Protein AF-S8DYF4-F1 (afdb_monomer_lite)

Structure (mmCIF, N/CA/C/O backbone):
data_AF-S8DYF4-F1
#
_entry.id   AF-S8DYF4-F1
#
loop_
_atom_site.group_PDB
_atom_site.id
_atom_site.type_symbol
_atom_site.label_atom_id
_atom_site.label_alt_id
_atom_site.label_comp_id
_atom_site.label_asym_id
_atom_site.label_entity_id
_atom_site.label_seq_id
_atom_site.pdbx_PDB_ins_code
_atom_site.Cartn_x
_atom_site.Cartn_y
_atom_site.Cartn_z
_atom_site.occupancy
_atom_site.B_iso_or_equiv
_atom_site.auth_seq_id
_atom_site.auth_comp_id
_atom_site.auth_asym_id
_atom_site.auth_atom_id
_atom_site.pdbx_PDB_model_num
ATOM 1 N N . ILE A 1 1 ? -5.864 -0.358 12.643 1.00 73.94 1 ILE A N 1
ATOM 2 C CA . ILE A 1 1 ? -6.881 -0.286 11.560 1.00 73.94 1 ILE A CA 1
ATOM 3 C C . ILE A 1 1 ? -6.273 0.111 10.218 1.00 73.94 1 ILE A C 1
ATOM 5 O O . ILE A 1 1 ? -6.330 -0.706 9.314 1.00 73.94 1 ILE A O 1
ATOM 9 N N . LYS A 1 2 ? -5.661 1.302 10.075 1.00 83.06 2 LYS A N 1
ATOM 10 C CA . LYS A 1 2 ? -5.191 1.834 8.773 1.00 83.06 2 LYS A CA 1
ATOM 11 C C . LYS A 1 2 ? -4.346 0.847 7.953 1.00 83.06 2 LYS A C 1
ATOM 13 O O . LYS A 1 2 ? -4.624 0.625 6.784 1.00 83.06 2 LYS A O 1
ATOM 18 N N . ASN A 1 3 ? -3.395 0.178 8.604 1.00 85.75 3 ASN A N 1
ATOM 19 C CA . ASN A 1 3 ? -2.535 -0.847 7.999 1.00 85.75 3 ASN A CA 1
ATOM 20 C C . ASN A 1 3 ? -3.300 -2.027 7.381 1.00 85.75 3 ASN A C 1
ATOM 22 O O . ASN A 1 3 ? -2.840 -2.600 6.401 1.00 85.75 3 ASN A O 1
ATOM 26 N N . SER A 1 4 ? -4.447 -2.387 7.953 1.00 85.75 4 SER A N 1
ATOM 27 C CA . SER A 1 4 ? -5.255 -3.546 7.563 1.00 85.75 4 SER A CA 1
ATOM 28 C C . SER A 1 4 ? -6.349 -3.198 6.553 1.00 85.75 4 SER A C 1
ATOM 30 O O . SER A 1 4 ? -7.109 -4.079 6.162 1.00 85.75 4 SER A O 1
ATOM 32 N N . LEU A 1 5 ? -6.473 -1.925 6.158 1.00 86.50 5 LEU A N 1
ATOM 33 C CA . LEU A 1 5 ? -7.482 -1.517 5.188 1.00 86.50 5 LEU A CA 1
ATOM 34 C C . LEU A 1 5 ? -7.111 -2.023 3.787 1.00 86.50 5 LEU A C 1
ATOM 36 O O . LEU A 1 5 ? -5.937 -1.932 3.402 1.00 86.50 5 LEU A O 1
ATOM 40 N N . PRO A 1 6 ? -8.093 -2.532 3.020 1.00 90.50 6 PRO A N 1
ATOM 41 C CA . PRO A 1 6 ? -7.870 -2.974 1.652 1.00 90.50 6 PRO A CA 1
ATOM 42 C C . PRO A 1 6 ? -7.515 -1.775 0.778 1.00 90.50 6 PRO A C 1
ATOM 44 O O . PRO A 1 6 ? -8.208 -0.759 0.802 1.00 90.50 6 PRO A O 1
ATOM 47 N N . ILE A 1 7 ? -6.436 -1.883 0.007 1.00 91.00 7 ILE A N 1
ATOM 48 C CA . ILE A 1 7 ? -5.927 -0.742 -0.763 1.00 91.00 7 ILE A CA 1
ATOM 49 C C . ILE A 1 7 ? -6.614 -0.569 -2.120 1.00 91.00 7 ILE A C 1
ATOM 51 O O . ILE A 1 7 ? -6.735 0.546 -2.626 1.00 91.00 7 ILE A O 1
ATOM 55 N N . TRP A 1 8 ? -7.089 -1.665 -2.704 1.00 90.94 8 TRP A N 1
ATOM 56 C CA . TRP A 1 8 ? -7.778 -1.651 -3.990 1.00 90.94 8 TRP A CA 1
ATOM 57 C C . TRP A 1 8 ? -9.232 -1.264 -3.800 1.00 90.94 8 TRP A C 1
ATOM 59 O O . TRP A 1 8 ? -9.889 -1.776 -2.894 1.00 90.94 8 TRP A O 1
ATOM 69 N N . TYR A 1 9 ? -9.735 -0.371 -4.657 1.00 83.69 9 TYR A N 1
ATOM 70 C CA . TYR A 1 9 ? -11.090 0.170 -4.525 1.00 83.69 9 TYR A CA 1
ATOM 71 C C . TYR A 1 9 ? -11.348 0.758 -3.125 1.00 83.69 9 TYR A C 1
ATOM 73 O O . TYR A 1 9 ? -12.445 0.646 -2.580 1.00 83.69 9 TYR A O 1
ATOM 81 N N . HIS A 1 10 ? -10.313 1.377 -2.541 1.00 81.88 10 HIS A N 1
ATOM 82 C CA . HIS A 1 10 ? -10.331 1.919 -1.184 1.00 81.88 10 HIS A CA 1
ATOM 83 C C . HIS A 1 10 ? -11.532 2.860 -0.960 1.00 81.88 10 HIS A C 1
ATOM 85 O O . HIS A 1 10 ? -11.946 3.590 -1.861 1.00 81.88 10 HIS A O 1
ATOM 91 N N . LEU A 1 11 ? -12.063 2.903 0.267 1.00 76.56 11 LEU A N 1
ATOM 92 C CA . LEU A 1 11 ? -13.256 3.686 0.649 1.00 76.56 11 LEU A CA 1
ATOM 93 C C . LEU A 1 11 ? -13.173 5.170 0.246 1.00 76.56 11 LEU A C 1
ATOM 95 O O . LEU A 1 11 ? -14.171 5.787 -0.116 1.00 76.56 11 LEU A O 1
ATOM 99 N N . CYS A 1 12 ? -11.963 5.727 0.260 1.00 71.19 12 CYS A N 1
ATOM 100 C CA . CYS A 1 12 ? -11.673 7.099 -0.166 1.00 71.19 12 CYS A CA 1
ATOM 101 C C . CYS A 1 12 ? -11.018 7.185 -1.546 1.00 71.19 12 CYS A C 1
ATOM 103 O O . CYS A 1 12 ? -10.219 8.081 -1.792 1.00 71.19 12 CYS A O 1
ATOM 105 N N . SER A 1 13 ? -11.327 6.247 -2.444 1.00 70.25 13 SER A N 1
ATOM 106 C CA . SER A 1 13 ? -10.796 6.239 -3.804 1.00 70.25 13 SER A CA 1
ATOM 107 C C . SER A 1 13 ? -11.375 7.403 -4.607 1.00 70.25 13 SER A C 1
ATOM 109 O O . SER A 1 13 ? -12.423 7.300 -5.256 1.00 70.25 13 SER A O 1
ATOM 111 N N . GLU A 1 14 ? -10.683 8.541 -4.529 1.00 74.00 14 GLU A N 1
ATOM 112 C CA . GLU A 1 14 ? -10.856 9.683 -5.415 1.00 74.00 14 GLU A CA 1
ATOM 113 C C . GLU A 1 14 ? -10.534 9.290 -6.864 1.00 74.00 14 GLU A C 1
ATOM 115 O O . GLU A 1 14 ? -9.933 8.248 -7.141 1.00 74.00 14 GLU A O 1
ATOM 120 N N . LYS A 1 15 ? -10.896 10.146 -7.830 1.00 78.31 15 LYS A N 1
ATOM 121 C CA . LYS A 1 15 ? -10.667 9.877 -9.263 1.00 78.31 15 LYS A CA 1
ATOM 122 C C . LYS A 1 15 ? -9.214 9.486 -9.569 1.00 78.31 15 LYS A C 1
ATOM 124 O O . LYS A 1 15 ? -8.990 8.696 -10.482 1.00 78.31 15 LYS A O 1
ATOM 129 N N . ALA A 1 16 ? -8.244 10.029 -8.832 1.00 77.00 16 ALA A N 1
ATOM 130 C CA . ALA A 1 16 ? -6.830 9.703 -8.986 1.00 77.00 16 ALA A CA 1
ATOM 131 C C . ALA A 1 16 ? -6.512 8.252 -8.588 1.00 77.00 16 ALA A C 1
ATOM 133 O O . ALA A 1 16 ? -5.899 7.535 -9.378 1.00 77.00 16 ALA A O 1
ATOM 134 N N . LEU A 1 17 ? -6.981 7.797 -7.421 1.00 82.12 17 LEU A N 1
ATOM 135 C CA . LEU A 1 17 ? -6.739 6.437 -6.933 1.00 82.12 17 LEU A CA 1
ATOM 136 C C . LEU A 1 17 ? -7.448 5.396 -7.817 1.00 82.12 17 LEU A C 1
ATOM 138 O O . LEU A 1 17 ? -6.814 4.442 -8.262 1.00 82.12 17 LEU A O 1
ATOM 142 N N . ARG A 1 18 ? -8.699 5.660 -8.228 1.00 83.56 18 ARG A N 1
ATOM 143 C CA . ARG A 1 18 ? -9.449 4.780 -9.153 1.00 83.56 18 ARG A CA 1
ATOM 144 C C . ARG A 1 18 ? -8.740 4.558 -10.487 1.00 83.56 18 ARG A C 1
ATOM 146 O O . ARG A 1 18 ? -8.825 3.484 -11.076 1.00 83.56 18 ARG A O 1
ATOM 153 N N . ARG A 1 19 ? -8.056 5.586 -11.002 1.00 85.38 19 ARG A N 1
ATOM 154 C CA . ARG A 1 19 ? -7.271 5.477 -12.244 1.00 85.38 19 ARG A CA 1
ATOM 155 C C . ARG A 1 19 ? -6.044 4.589 -12.064 1.00 85.38 19 ARG A C 1
ATOM 157 O O . ARG A 1 19 ? -5.610 3.967 -13.030 1.00 85.38 19 ARG A O 1
ATOM 164 N N . LEU A 1 20 ? -5.486 4.536 -10.856 1.00 86.44 20 LEU A N 1
ATOM 165 C CA . LEU A 1 20 ? -4.328 3.708 -10.547 1.00 86.44 20 LEU A CA 1
ATOM 166 C C . LEU A 1 20 ? -4.712 2.234 -10.388 1.00 86.44 20 LEU A C 1
ATOM 168 O O . LEU A 1 20 ? -3.929 1.394 -10.822 1.00 86.44 20 LEU A O 1
ATOM 172 N N . ASP A 1 21 ? -5.903 1.902 -9.880 1.00 87.19 21 ASP A N 1
ATOM 173 C CA . ASP A 1 21 ? -6.346 0.514 -9.633 1.00 87.19 21 ASP A CA 1
ATOM 174 C C . ASP A 1 21 ? -6.226 -0.403 -10.870 1.00 87.19 21 ASP A C 1
ATOM 176 O O . ASP A 1 21 ? -5.822 -1.566 -10.767 1.00 87.19 21 ASP A O 1
ATOM 180 N N . ASN A 1 22 ? -6.491 0.141 -12.063 1.00 87.12 22 ASN A N 1
ATOM 181 C CA . ASN A 1 22 ? -6.583 -0.620 -13.316 1.00 87.12 22 ASN A CA 1
ATOM 182 C C . ASN A 1 22 ? -5.329 -0.546 -14.204 1.00 87.12 22 ASN A C 1
ATOM 184 O O . ASN A 1 22 ? -5.381 -0.870 -15.390 1.00 87.12 22 ASN A O 1
ATOM 188 N N . THR A 1 23 ? -4.186 -0.108 -13.673 1.00 92.81 23 THR A N 1
ATOM 189 C CA . THR A 1 23 ? -2.945 -0.097 -14.460 1.00 92.81 23 THR A CA 1
ATOM 190 C C . THR A 1 23 ? -2.293 -1.480 -14.510 1.00 92.81 23 THR A C 1
ATOM 192 O O . THR A 1 23 ? -2.415 -2.289 -13.587 1.00 92.81 23 THR A O 1
ATOM 195 N N . THR A 1 24 ? -1.486 -1.738 -15.544 1.00 94.50 24 THR A N 1
ATOM 196 C CA . THR A 1 24 ? -0.666 -2.961 -15.625 1.00 94.50 24 THR A CA 1
ATOM 197 C C . THR A 1 24 ? 0.258 -3.117 -14.414 1.00 94.50 24 THR A C 1
ATOM 199 O O . THR A 1 24 ? 0.566 -4.229 -14.001 1.00 94.50 24 THR A O 1
ATOM 202 N N . ARG A 1 25 ? 0.733 -2.005 -13.835 1.00 94.81 25 ARG A N 1
ATOM 203 C CA . ARG A 1 25 ? 1.592 -2.054 -12.644 1.00 94.81 25 ARG A CA 1
ATOM 204 C C . ARG A 1 25 ? 0.798 -2.408 -11.392 1.00 94.81 25 ARG A C 1
ATOM 206 O O . ARG A 1 25 ? 1.289 -3.197 -10.602 1.00 94.81 25 ARG A O 1
ATOM 213 N N . SER A 1 26 ? -0.429 -1.917 -11.255 1.00 94.62 26 SER A N 1
ATOM 214 C CA . SER A 1 26 ? -1.332 -2.315 -10.167 1.00 94.62 26 SER A CA 1
ATOM 215 C C . SER A 1 26 ? -1.781 -3.768 -10.271 1.00 94.62 26 SER A C 1
ATOM 217 O O . SER A 1 26 ? -1.964 -4.428 -9.257 1.00 94.62 26 SER A O 1
ATOM 219 N N . THR A 1 27 ? -1.896 -4.293 -11.491 1.00 95.31 27 THR A N 1
ATOM 220 C CA . THR A 1 27 ? -2.106 -5.732 -11.717 1.00 95.31 27 THR A CA 1
ATOM 221 C C . THR A 1 27 ? -0.892 -6.528 -11.229 1.00 95.31 27 THR A C 1
ATOM 223 O O . THR A 1 27 ? -1.032 -7.422 -10.407 1.00 95.31 27 THR A O 1
ATOM 226 N N . CYS A 1 28 ? 0.322 -6.114 -11.607 1.00 97.19 28 CYS A N 1
ATOM 227 C CA . CYS A 1 28 ? 1.558 -6.726 -11.108 1.00 97.19 28 CYS A CA 1
ATOM 228 C C . CYS A 1 28 ? 1.706 -6.626 -9.578 1.00 97.19 28 CYS A C 1
ATOM 230 O O . CYS A 1 28 ? 2.182 -7.567 -8.952 1.00 97.19 28 CYS A O 1
ATOM 232 N N . LEU A 1 29 ? 1.292 -5.512 -8.963 1.00 97.00 29 LEU A N 1
ATOM 233 C CA . LEU A 1 29 ? 1.283 -5.364 -7.505 1.00 97.00 29 LEU A CA 1
ATOM 234 C C . LEU A 1 29 ? 0.332 -6.367 -6.834 1.00 97.00 29 LEU A C 1
ATOM 236 O O . LEU A 1 29 ? 0.676 -6.892 -5.783 1.00 97.00 29 LEU A O 1
ATOM 240 N N . ARG A 1 30 ? -0.821 -6.662 -7.442 1.00 95.75 30 ARG A N 1
ATOM 241 C CA . ARG A 1 30 ? -1.772 -7.666 -6.941 1.00 95.75 30 ARG A CA 1
ATOM 242 C C . ARG A 1 30 ? -1.277 -9.094 -7.124 1.00 95.75 30 ARG A C 1
ATOM 244 O O . ARG A 1 30 ? -1.385 -9.889 -6.204 1.00 95.75 30 ARG A O 1
ATOM 251 N N . GLU A 1 31 ? -0.756 -9.407 -8.303 1.00 95.38 31 GLU A N 1
ATOM 252 C CA . GLU A 1 31 ? -0.481 -10.791 -8.701 1.00 95.38 31 GLU A CA 1
ATOM 253 C C . GLU A 1 31 ? 0.934 -11.248 -8.343 1.00 95.38 31 GLU A C 1
ATOM 255 O O . GLU A 1 31 ? 1.109 -12.356 -7.858 1.00 95.38 31 GLU A O 1
ATOM 260 N N . CYS A 1 32 ? 1.952 -10.407 -8.558 1.00 95.50 32 CYS A N 1
ATOM 261 C CA . CYS A 1 32 ? 3.352 -10.780 -8.313 1.00 95.50 32 CYS A CA 1
ATOM 262 C C . CYS A 1 32 ? 3.855 -10.339 -6.936 1.00 95.50 32 CYS A C 1
ATOM 264 O O . CYS A 1 32 ? 4.780 -10.938 -6.397 1.00 95.50 32 CYS A O 1
ATOM 266 N N . HIS A 1 33 ? 3.313 -9.240 -6.402 1.00 95.75 33 HIS A N 1
ATOM 267 C CA . HIS A 1 33 ? 3.707 -8.707 -5.093 1.00 95.75 33 HIS A CA 1
ATOM 268 C C . HIS A 1 33 ? 2.660 -8.966 -3.999 1.00 95.75 33 HIS A C 1
ATOM 270 O O . HIS A 1 33 ? 2.881 -8.543 -2.867 1.00 95.75 33 HIS A O 1
ATOM 276 N N . GLU A 1 34 ? 1.538 -9.615 -4.339 1.00 95.81 34 GLU A N 1
ATOM 277 C CA . GLU A 1 34 ? 0.464 -10.011 -3.411 1.00 95.81 34 GLU A CA 1
ATOM 278 C C . GLU A 1 34 ? -0.066 -8.861 -2.536 1.00 95.81 34 GLU A C 1
ATOM 280 O O . GLU A 1 34 ? -0.492 -9.040 -1.395 1.00 95.81 34 GLU A O 1
ATOM 285 N N . VAL A 1 35 ? -0.046 -7.637 -3.066 1.00 96.19 35 VAL A N 1
ATOM 286 C CA . VAL A 1 35 ? -0.495 -6.457 -2.329 1.00 96.19 35 VAL A CA 1
ATOM 287 C C . VAL A 1 35 ? -2.008 -6.518 -2.168 1.00 96.19 35 VAL A C 1
ATOM 289 O O . VAL A 1 35 ? -2.735 -6.504 -3.161 1.00 96.19 35 VAL A O 1
ATOM 292 N N . SER A 1 36 ? -2.487 -6.504 -0.924 1.00 94.44 36 SER A N 1
ATOM 293 C CA . SER A 1 36 ? -3.920 -6.455 -0.601 1.00 94.44 36 SER A CA 1
ATOM 294 C C . SER A 1 36 ? -4.272 -5.293 0.331 1.00 94.44 36 SER A C 1
ATOM 296 O O . SER A 1 36 ? -5.333 -4.680 0.189 1.00 94.44 36 SER A O 1
ATOM 298 N N . THR A 1 37 ? -3.355 -4.929 1.229 1.00 94.12 37 THR A N 1
ATOM 299 C CA . THR A 1 37 ? -3.561 -3.911 2.265 1.00 94.12 37 THR A CA 1
ATOM 300 C C . THR A 1 37 ? -2.622 -2.711 2.128 1.00 94.12 37 THR A C 1
ATOM 302 O O . THR A 1 37 ? -1.612 -2.753 1.418 1.00 94.12 37 THR A O 1
ATOM 305 N N . ALA A 1 38 ? -2.920 -1.627 2.854 1.00 92.06 38 ALA A N 1
ATOM 306 C CA . ALA A 1 38 ? -2.020 -0.477 2.969 1.00 92.06 38 ALA A CA 1
ATOM 307 C C . ALA A 1 38 ? -0.642 -0.857 3.553 1.00 92.06 38 ALA A C 1
ATOM 309 O O . ALA A 1 38 ? 0.378 -0.292 3.155 1.00 92.06 38 ALA A O 1
ATOM 310 N N . LEU A 1 39 ? -0.585 -1.847 4.452 1.00 92.38 39 LEU A N 1
ATOM 311 C CA . LEU A 1 39 ? 0.680 -2.368 4.971 1.00 92.38 39 LEU A CA 1
ATOM 312 C C . LEU A 1 39 ? 1.505 -3.076 3.892 1.00 92.38 39 LEU A C 1
ATOM 314 O O . LEU A 1 39 ? 2.727 -2.937 3.867 1.00 92.38 39 LEU A O 1
ATOM 318 N N . ASP A 1 40 ? 0.862 -3.811 2.987 1.00 95.25 40 ASP A N 1
ATOM 319 C CA . ASP A 1 40 ? 1.571 -4.505 1.908 1.00 95.25 40 ASP A CA 1
ATOM 320 C C . ASP A 1 40 ? 2.217 -3.516 0.932 1.00 95.25 40 ASP A C 1
ATOM 322 O O . ASP A 1 40 ? 3.351 -3.729 0.501 1.00 95.25 40 ASP A O 1
ATOM 326 N N . LEU A 1 41 ? 1.570 -2.373 0.666 1.00 94.44 41 LEU A N 1
ATOM 327 C CA . LEU A 1 41 ? 2.216 -1.277 -0.062 1.00 94.44 41 LEU A CA 1
ATOM 328 C C . LEU A 1 41 ? 3.486 -0.796 0.641 1.00 94.44 41 LEU A C 1
ATOM 330 O O . LEU A 1 41 ? 4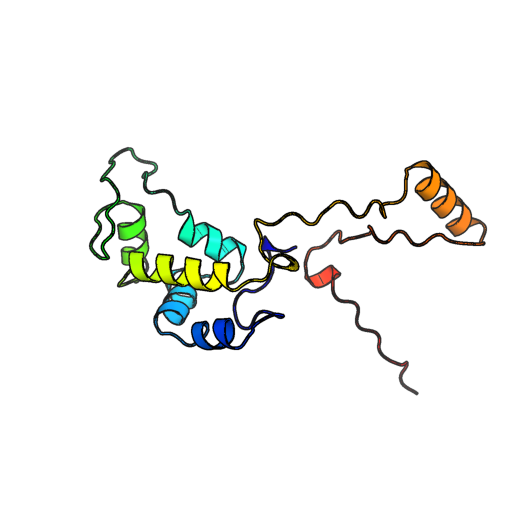.529 -0.676 -0.003 1.00 94.44 41 LEU A O 1
ATOM 334 N N . LEU A 1 42 ? 3.417 -0.535 1.950 1.00 94.81 42 LEU A N 1
ATOM 335 C CA . LEU A 1 42 ? 4.581 -0.101 2.725 1.00 94.81 42 LEU A CA 1
ATOM 336 C C . LEU A 1 42 ? 5.706 -1.137 2.674 1.00 94.81 42 LEU A C 1
ATOM 338 O O . LEU A 1 42 ? 6.868 -0.766 2.529 1.00 94.81 42 LEU A O 1
ATOM 342 N N . ARG A 1 43 ? 5.380 -2.434 2.722 1.00 94.69 43 ARG A N 1
ATOM 343 C CA . ARG A 1 43 ? 6.363 -3.520 2.579 1.00 94.69 43 ARG A CA 1
ATOM 344 C C . ARG A 1 43 ? 7.057 -3.492 1.221 1.00 94.69 43 ARG A C 1
ATOM 346 O O . ARG A 1 43 ? 8.273 -3.644 1.172 1.00 94.69 43 ARG A O 1
ATOM 353 N N . VAL A 1 44 ? 6.319 -3.261 0.133 1.00 94.88 44 VAL A N 1
ATOM 354 C CA . VAL A 1 44 ? 6.901 -3.123 -1.213 1.00 94.88 44 VAL A CA 1
ATOM 355 C C . VAL A 1 44 ? 7.808 -1.892 -1.295 1.00 94.88 44 VAL A C 1
ATOM 357 O O . VAL A 1 44 ? 8.917 -1.974 -1.822 1.00 94.88 44 VAL A O 1
ATOM 360 N N . ILE A 1 45 ? 7.363 -0.754 -0.758 1.00 94.69 45 ILE A N 1
ATOM 361 C CA . ILE A 1 45 ? 8.104 0.516 -0.793 1.00 94.69 45 ILE A CA 1
ATOM 362 C C . ILE A 1 45 ? 9.404 0.417 0.014 1.00 94.69 45 ILE A C 1
ATOM 364 O O . ILE A 1 45 ? 10.462 0.815 -0.478 1.00 94.69 45 ILE A O 1
ATOM 368 N N . ASN A 1 46 ? 9.322 -0.154 1.215 1.00 92.38 46 ASN A N 1
ATOM 369 C CA . ASN A 1 46 ? 10.401 -0.201 2.200 1.00 92.38 46 ASN A CA 1
ATOM 370 C C . ASN A 1 46 ? 11.186 -1.523 2.180 1.00 92.38 46 ASN A C 1
ATOM 372 O O . ASN A 1 46 ? 11.953 -1.795 3.106 1.00 92.38 46 ASN A O 1
ATOM 376 N N . LYS A 1 47 ? 11.014 -2.355 1.142 1.00 89.81 47 LYS A N 1
ATOM 377 C CA . LYS A 1 47 ? 11.692 -3.653 1.031 1.00 89.81 47 LYS A CA 1
ATOM 378 C C . LYS A 1 47 ?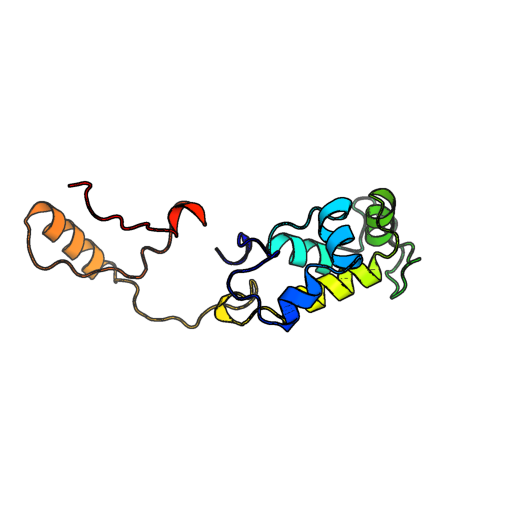 13.215 -3.469 1.154 1.00 89.81 47 LYS A C 1
ATOM 380 O O . LYS A 1 47 ? 13.805 -2.740 0.347 1.00 89.81 47 LYS A O 1
ATOM 385 N N . PRO A 1 48 ? 13.873 -4.114 2.136 1.00 83.88 48 PRO A N 1
ATOM 386 C CA . PRO A 1 48 ? 15.287 -3.893 2.398 1.00 83.88 48 PRO A CA 1
ATOM 387 C C . PRO A 1 48 ? 16.145 -4.414 1.244 1.00 83.88 48 PRO A C 1
ATOM 389 O O . PRO A 1 48 ? 15.922 -5.497 0.709 1.00 83.88 48 PRO A O 1
ATOM 392 N N . ASN A 1 49 ? 17.168 -3.644 0.873 1.00 76.19 49 ASN A N 1
ATOM 393 C CA . ASN A 1 49 ? 18.094 -4.013 -0.203 1.00 76.19 49 ASN A CA 1
ATOM 394 C C . ASN A 1 49 ? 19.211 -4.971 0.253 1.00 76.19 49 ASN A C 1
ATOM 396 O O . ASN A 1 49 ? 19.996 -5.433 -0.578 1.00 76.19 49 ASN A O 1
ATOM 400 N N . THR A 1 50 ? 19.295 -5.257 1.552 1.00 68.19 50 THR A N 1
ATOM 401 C CA . THR A 1 50 ? 20.290 -6.136 2.167 1.00 68.19 50 THR A CA 1
ATOM 402 C C . THR A 1 50 ? 19.791 -7.586 2.187 1.00 68.19 50 THR A C 1
ATOM 404 O O . THR A 1 50 ? 18.740 -7.861 2.767 1.00 68.19 50 THR A O 1
ATOM 407 N N . PRO A 1 51 ? 20.512 -8.547 1.577 1.00 65.44 51 PRO A N 1
ATOM 408 C CA . PRO A 1 51 ? 20.185 -9.956 1.756 1.00 65.44 51 PRO A CA 1
ATOM 409 C C . PRO A 1 51 ? 20.518 -10.405 3.180 1.00 65.44 51 PRO A C 1
ATOM 411 O O . PRO A 1 51 ? 21.512 -9.963 3.758 1.00 65.44 51 PRO A O 1
ATOM 414 N N . ARG A 1 52 ? 19.763 -11.380 3.704 1.00 60.38 52 ARG A N 1
ATOM 415 C CA . ARG A 1 52 ? 20.075 -12.064 4.978 1.00 60.38 52 ARG A CA 1
ATOM 416 C C . ARG A 1 52 ? 21.463 -12.725 5.003 1.00 60.38 52 ARG A C 1
ATOM 418 O O . ARG A 1 52 ? 21.958 -13.034 6.077 1.00 60.38 52 ARG A O 1
ATOM 425 N N . THR A 1 53 ? 22.071 -12.955 3.840 1.00 63.50 53 THR A N 1
ATOM 426 C CA . THR A 1 53 ? 23.254 -13.811 3.648 1.00 63.50 53 THR A CA 1
ATOM 427 C C . THR A 1 53 ? 24.541 -13.057 3.273 1.00 63.50 53 THR A C 1
ATOM 429 O O . THR A 1 53 ? 25.545 -13.688 2.961 1.00 63.50 53 THR A O 1
ATOM 432 N N . GLY A 1 54 ? 24.556 -11.718 3.313 1.00 59.22 54 GLY A N 1
ATOM 433 C CA . GLY A 1 54 ? 25.806 -10.934 3.311 1.00 59.22 54 GLY A CA 1
ATOM 434 C C . GLY A 1 54 ? 26.399 -10.507 1.955 1.00 59.22 54 GLY A C 1
ATOM 435 O O . GLY A 1 54 ? 27.324 -9.699 1.946 1.00 59.22 54 GLY A O 1
ATOM 436 N N . GLN A 1 55 ? 25.876 -10.941 0.798 1.00 59.09 55 GLN A N 1
ATOM 437 C CA . GLN A 1 55 ? 26.334 -10.419 -0.508 1.00 59.09 55 GLN A CA 1
ATOM 438 C C . GLN A 1 55 ? 25.591 -9.141 -0.923 1.00 59.09 55 GLN A C 1
ATOM 440 O O . GLN A 1 55 ? 24.538 -9.177 -1.556 1.00 59.09 55 GLN A O 1
ATOM 445 N N . MET A 1 56 ? 26.152 -7.979 -0.593 1.00 67.12 56 MET A N 1
ATOM 446 C CA . MET A 1 56 ? 25.508 -6.690 -0.848 1.00 67.12 56 MET A CA 1
ATOM 447 C C . MET A 1 56 ? 25.855 -6.137 -2.239 1.00 67.12 56 MET A C 1
ATOM 449 O O . MET A 1 56 ? 26.921 -5.566 -2.451 1.00 67.12 56 MET A O 1
ATOM 453 N N . ARG A 1 57 ? 24.928 -6.248 -3.199 1.00 79.38 57 ARG A N 1
ATOM 454 C CA . ARG A 1 57 ? 24.928 -5.356 -4.372 1.00 79.38 57 ARG A CA 1
ATOM 455 C C . ARG A 1 57 ? 24.112 -4.115 -4.038 1.00 79.38 57 ARG A C 1
ATOM 457 O O . ARG A 1 57 ? 22.940 -4.231 -3.682 1.00 79.38 57 ARG A O 1
ATOM 464 N N . ALA A 1 58 ? 24.726 -2.941 -4.179 1.00 83.06 58 ALA A N 1
ATOM 465 C CA . ALA A 1 58 ? 24.050 -1.669 -3.953 1.00 83.06 58 ALA A CA 1
ATOM 466 C C . ALA A 1 58 ? 22.803 -1.542 -4.842 1.00 83.06 58 ALA A C 1
ATOM 468 O O . ALA A 1 58 ? 22.807 -1.933 -6.017 1.00 83.06 58 ALA A O 1
ATOM 469 N N . HIS A 1 59 ? 21.732 -0.992 -4.272 1.00 86.19 59 HIS A N 1
ATOM 470 C CA . HIS A 1 59 ? 20.533 -0.681 -5.034 1.00 86.19 59 HIS A CA 1
ATOM 471 C C . HIS A 1 59 ? 20.819 0.402 -6.076 1.00 86.19 59 HIS A C 1
ATOM 473 O O . HIS A 1 59 ? 21.658 1.277 -5.876 1.00 86.19 59 HIS A O 1
ATOM 479 N N . ARG A 1 60 ? 20.122 0.319 -7.209 1.00 88.31 60 ARG A N 1
ATOM 480 C CA . ARG A 1 60 ? 20.214 1.273 -8.309 1.00 88.31 60 ARG A CA 1
ATOM 481 C C . ARG A 1 60 ? 18.818 1.574 -8.826 1.00 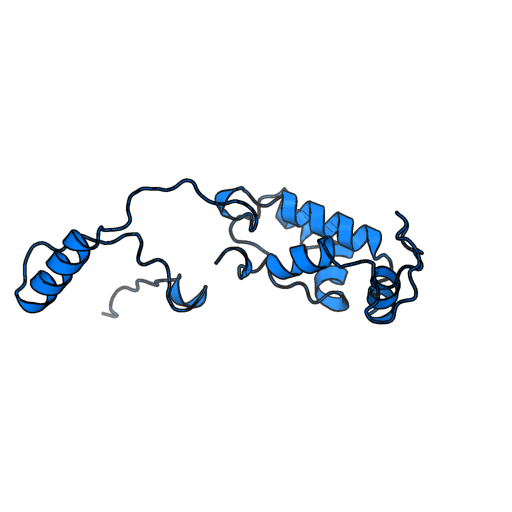88.31 60 ARG A C 1
ATOM 483 O O . ARG A 1 60 ? 17.993 0.669 -8.947 1.00 88.31 60 ARG A O 1
ATOM 490 N N . GLU A 1 61 ? 18.609 2.821 -9.219 1.00 87.62 61 GLU A N 1
ATOM 491 C CA . GLU A 1 61 ? 17.337 3.369 -9.698 1.00 87.62 61 GLU A CA 1
ATOM 492 C C . GLU A 1 61 ? 17.001 2.943 -11.144 1.00 87.62 61 GLU A C 1
ATOM 494 O O . GLU A 1 61 ? 16.655 3.755 -12.000 1.00 87.62 61 GLU A O 1
ATOM 499 N N . HIS A 1 62 ? 17.070 1.641 -11.445 1.00 91.31 62 HIS A N 1
ATOM 500 C CA . HIS A 1 62 ? 16.628 1.075 -12.724 1.00 91.31 62 HIS A CA 1
ATOM 501 C C . HIS A 1 62 ? 16.034 -0.338 -12.572 1.00 91.31 62 HIS A C 1
ATOM 503 O O . HIS A 1 62 ? 16.326 -1.068 -11.627 1.00 91.31 62 HIS A O 1
ATOM 509 N N . ASN A 1 63 ? 15.199 -0.758 -13.532 1.00 91.50 63 ASN A N 1
ATOM 510 C CA . ASN A 1 63 ? 14.458 -2.032 -13.462 1.00 91.50 63 ASN A CA 1
ATOM 511 C C . ASN A 1 63 ? 15.346 -3.290 -13.540 1.00 91.50 63 ASN A C 1
ATOM 513 O O . ASN A 1 63 ? 14.969 -4.348 -13.041 1.00 91.50 63 ASN A O 1
ATOM 517 N N . SER A 1 64 ? 16.546 -3.171 -14.108 1.00 92.06 64 SER A N 1
ATOM 518 C CA . SER A 1 64 ? 17.559 -4.236 -14.151 1.00 92.06 64 SER A CA 1
ATOM 519 C C . SER A 1 64 ? 18.508 -4.233 -12.940 1.00 92.06 64 SER A C 1
ATOM 521 O O . SER A 1 64 ? 19.585 -4.821 -12.998 1.00 92.06 64 SER A O 1
ATOM 523 N N . CYS A 1 65 ? 18.152 -3.560 -11.838 1.00 91.00 65 CYS A N 1
ATOM 524 C CA . CYS A 1 65 ? 18.986 -3.514 -10.638 1.00 91.00 65 CYS A CA 1
ATOM 525 C C . CYS A 1 65 ? 19.262 -4.926 -10.103 1.00 91.00 65 CYS A C 1
ATOM 527 O O . CYS A 1 65 ? 18.338 -5.715 -9.909 1.00 91.00 65 CYS A O 1
ATOM 529 N N . ALA A 1 66 ? 20.530 -5.238 -9.838 1.00 90.00 66 ALA A N 1
ATOM 530 C CA . ALA A 1 66 ? 20.969 -6.550 -9.370 1.00 90.00 66 ALA A CA 1
ATOM 531 C C . ALA A 1 66 ? 20.993 -6.688 -7.833 1.00 90.00 66 ALA A C 1
ATOM 533 O O . ALA A 1 66 ? 21.592 -7.637 -7.333 1.00 90.00 66 ALA A O 1
ATOM 534 N N . CYS A 1 67 ? 20.396 -5.753 -7.079 1.00 89.62 67 CYS A N 1
ATOM 535 C CA . CYS A 1 67 ? 20.256 -5.921 -5.631 1.00 89.62 67 CYS A CA 1
ATOM 536 C C . CYS A 1 67 ? 19.315 -7.086 -5.308 1.00 89.62 67 CYS A C 1
ATOM 538 O O . CYS A 1 67 ? 18.477 -7.467 -6.133 1.00 89.62 67 CYS A O 1
ATOM 540 N N . TRP A 1 68 ? 19.446 -7.623 -4.094 1.00 90.31 68 TRP A N 1
ATOM 541 C CA . TRP A 1 68 ? 18.669 -8.776 -3.648 1.00 90.31 68 TRP A CA 1
ATOM 542 C C . TRP A 1 68 ? 17.160 -8.540 -3.782 1.00 90.31 68 TRP A C 1
ATOM 544 O O . TRP A 1 68 ? 16.498 -9.312 -4.462 1.00 90.31 68 TRP A O 1
ATOM 554 N N . ALA A 1 69 ? 16.645 -7.416 -3.271 1.00 90.50 69 ALA A N 1
ATOM 555 C CA . ALA A 1 69 ? 15.217 -7.092 -3.338 1.00 90.50 69 ALA A CA 1
ATOM 556 C C . ALA A 1 69 ? 14.657 -7.093 -4.771 1.00 90.50 69 ALA A C 1
ATOM 558 O O . ALA A 1 69 ? 13.611 -7.674 -5.028 1.00 90.50 69 ALA A O 1
ATOM 559 N N . CYS A 1 70 ? 15.375 -6.486 -5.726 1.00 92.56 70 CYS A N 1
ATOM 560 C CA . CYS A 1 70 ? 14.934 -6.461 -7.125 1.00 92.56 70 CYS A CA 1
ATOM 561 C C . CYS A 1 70 ? 15.040 -7.827 -7.801 1.00 92.56 70 CYS A C 1
ATOM 563 O O . CYS A 1 70 ? 14.317 -8.087 -8.760 1.00 92.56 70 CYS A O 1
ATOM 565 N N . LYS A 1 71 ? 16.007 -8.653 -7.386 1.00 91.81 71 LYS A N 1
ATOM 566 C CA . LYS A 1 71 ? 16.167 -10.007 -7.914 1.00 91.81 71 LYS A CA 1
ATOM 567 C C . LYS A 1 71 ? 15.032 -10.896 -7.423 1.00 91.81 71 LYS A C 1
ATOM 569 O O . LYS A 1 71 ? 14.407 -11.530 -8.257 1.00 91.81 71 LYS A O 1
ATOM 574 N N . ASP A 1 72 ? 14.736 -10.838 -6.131 1.00 91.56 72 ASP A N 1
ATOM 575 C CA . ASP A 1 72 ? 13.621 -11.537 -5.496 1.00 91.56 72 ASP A CA 1
ATOM 576 C C . ASP A 1 72 ? 12.278 -11.149 -6.141 1.00 91.56 72 ASP A C 1
ATOM 578 O O . ASP A 1 72 ? 11.517 -12.009 -6.566 1.00 91.56 72 ASP A O 1
ATOM 582 N N . ASP A 1 73 ? 12.035 -9.852 -6.370 1.00 94.19 73 ASP A N 1
ATOM 583 C CA . ASP A 1 73 ? 10.838 -9.403 -7.098 1.00 94.19 73 ASP A CA 1
ATOM 584 C C . ASP A 1 73 ? 10.749 -10.010 -8.513 1.00 94.19 73 ASP A C 1
ATOM 586 O O . ASP A 1 73 ? 9.670 -10.404 -8.956 1.00 94.19 73 ASP A O 1
ATOM 590 N N . ARG A 1 74 ? 11.873 -10.089 -9.241 1.00 95.06 74 ARG A N 1
ATOM 591 C CA . ARG A 1 74 ? 11.915 -10.691 -10.586 1.00 95.06 74 ARG A CA 1
ATOM 592 C C . ARG A 1 74 ? 11.721 -12.204 -10.562 1.00 95.06 74 ARG A C 1
ATOM 594 O O . ARG A 1 74 ? 11.105 -12.727 -11.484 1.00 95.06 74 ARG A O 1
ATOM 601 N N . GLU A 1 75 ? 12.242 -12.888 -9.549 1.00 93.69 75 GLU A N 1
ATOM 602 C CA . GLU A 1 75 ? 12.038 -14.328 -9.339 1.00 93.69 75 GLU A CA 1
ATOM 603 C C . GLU A 1 75 ? 10.556 -14.641 -9.085 1.00 93.69 75 GLU A C 1
ATOM 605 O O . GLU A 1 75 ? 10.057 -15.641 -9.591 1.00 93.69 75 GLU A O 1
ATOM 610 N N . ASN A 1 76 ? 9.827 -13.715 -8.455 1.00 92.69 76 ASN A N 1
ATOM 611 C CA . ASN A 1 76 ? 8.367 -13.755 -8.303 1.00 92.69 76 ASN A CA 1
ATOM 612 C C . ASN A 1 76 ? 7.591 -13.260 -9.550 1.00 92.69 76 ASN A C 1
ATOM 614 O O . ASN A 1 76 ? 6.388 -13.015 -9.491 1.00 92.69 76 ASN A O 1
ATOM 618 N N . GLY A 1 77 ? 8.260 -13.074 -10.694 1.00 95.75 77 GLY A N 1
ATOM 619 C CA . GLY A 1 77 ? 7.626 -12.721 -11.972 1.00 95.75 77 GLY A CA 1
ATOM 620 C C . GLY A 1 77 ? 7.485 -11.219 -12.260 1.00 95.75 77 GLY A C 1
ATOM 621 O O . GLY A 1 77 ? 7.013 -10.839 -13.336 1.00 95.75 77 GLY A O 1
ATOM 622 N N . CYS A 1 78 ? 7.933 -10.325 -11.371 1.00 96.88 78 CYS A N 1
ATOM 623 C CA . CYS A 1 78 ? 7.870 -8.886 -11.631 1.00 96.88 78 CYS A CA 1
ATOM 624 C C . CYS A 1 78 ? 8.892 -8.448 -12.691 1.00 96.88 78 CYS A C 1
ATOM 626 O O . CYS A 1 78 ? 10.100 -8.477 -12.482 1.00 96.88 78 CYS A O 1
ATOM 628 N N . THR A 1 79 ? 8.420 -7.913 -13.817 1.00 95.94 79 THR A N 1
ATOM 629 C CA . THR A 1 79 ? 9.300 -7.448 -14.911 1.00 95.94 79 THR A CA 1
ATOM 630 C C . THR A 1 79 ? 9.958 -6.088 -14.662 1.00 95.94 79 THR A C 1
ATOM 632 O O . THR A 1 79 ? 10.982 -5.771 -15.271 1.00 95.94 79 THR A O 1
ATOM 635 N N . LYS A 1 80 ? 9.364 -5.237 -13.812 1.00 96.25 80 LYS A N 1
ATOM 636 C CA . LYS A 1 80 ? 9.831 -3.858 -13.570 1.00 96.25 80 LYS A CA 1
ATOM 637 C C . LYS A 1 80 ? 9.741 -3.474 -12.081 1.00 96.25 80 LYS A C 1
ATOM 639 O O . LYS A 1 80 ? 8.889 -2.653 -11.729 1.00 96.25 80 LYS A O 1
ATOM 644 N N . PRO A 1 81 ? 10.625 -4.012 -11.215 1.00 95.12 81 PRO A N 1
ATOM 645 C CA . PRO A 1 81 ? 10.550 -3.819 -9.761 1.00 95.12 81 PRO A CA 1
ATOM 646 C C . PRO A 1 81 ? 10.575 -2.355 -9.309 1.00 95.12 81 PRO A C 1
ATOM 648 O O . PRO A 1 81 ? 9.859 -1.967 -8.388 1.00 95.12 81 PRO A O 1
ATOM 651 N N . ARG A 1 82 ? 11.378 -1.507 -9.967 1.00 94.12 82 ARG A N 1
ATOM 652 C CA . ARG A 1 82 ? 11.423 -0.072 -9.647 1.00 94.12 82 ARG A CA 1
ATOM 653 C C . ARG A 1 82 ? 10.087 0.588 -9.959 1.00 94.12 82 ARG A C 1
ATOM 655 O O . ARG A 1 82 ? 9.526 1.270 -9.115 1.00 94.12 82 ARG A O 1
ATOM 662 N N . THR A 1 83 ? 9.546 0.337 -11.148 1.00 95.75 83 THR A N 1
ATOM 663 C CA . THR A 1 83 ? 8.268 0.927 -11.561 1.00 95.75 83 THR A CA 1
ATOM 664 C C . THR A 1 83 ? 7.106 0.460 -10.677 1.00 95.75 83 THR A C 1
ATOM 666 O O . THR A 1 83 ? 6.196 1.246 -10.417 1.00 95.75 83 THR A O 1
ATOM 669 N N . CYS A 1 84 ? 7.127 -0.784 -10.185 1.00 96.62 84 CYS A N 1
ATOM 670 C CA . CYS A 1 84 ? 6.148 -1.258 -9.202 1.00 96.62 84 CYS A CA 1
ATOM 671 C C . CYS A 1 84 ? 6.273 -0.500 -7.874 1.00 96.62 84 CYS A C 1
ATOM 673 O O . CYS A 1 84 ? 5.260 -0.019 -7.374 1.00 96.62 84 CYS A O 1
ATOM 675 N N . ARG A 1 85 ? 7.492 -0.276 -7.364 1.00 95.50 85 ARG A N 1
ATOM 676 C CA . ARG A 1 85 ? 7.719 0.571 -6.179 1.00 95.50 85 ARG A CA 1
ATOM 677 C C . ARG A 1 85 ? 7.268 2.016 -6.376 1.00 95.50 85 ARG A C 1
ATOM 679 O O . ARG A 1 85 ? 6.608 2.565 -5.502 1.00 95.50 85 ARG A O 1
ATOM 686 N N . ASP A 1 86 ? 7.553 2.619 -7.525 1.00 95.69 86 ASP A N 1
ATOM 687 C CA . ASP A 1 86 ? 7.092 3.978 -7.834 1.00 95.69 86 ASP A CA 1
ATOM 688 C C . ASP A 1 86 ? 5.563 4.049 -7.910 1.00 95.69 86 ASP A C 1
ATOM 690 O O . ASP A 1 86 ? 4.952 5.016 -7.459 1.00 95.69 86 ASP A O 1
ATOM 694 N N . THR A 1 87 ? 4.928 3.013 -8.461 1.00 95.88 87 THR A N 1
ATOM 695 C CA . THR A 1 87 ? 3.464 2.912 -8.504 1.00 95.88 87 THR A CA 1
ATOM 696 C C . THR A 1 87 ? 2.896 2.745 -7.097 1.00 95.88 87 THR A C 1
ATOM 698 O O . THR A 1 87 ? 1.952 3.445 -6.750 1.00 95.88 87 THR A O 1
ATOM 701 N N . ALA A 1 88 ? 3.508 1.905 -6.260 1.00 95.56 88 ALA A N 1
ATOM 702 C CA . ALA A 1 88 ? 3.117 1.728 -4.866 1.00 95.56 88 ALA A CA 1
ATOM 703 C C . ALA A 1 88 ? 3.181 3.052 -4.084 1.00 95.56 88 ALA A C 1
ATOM 705 O O . ALA A 1 88 ? 2.217 3.407 -3.410 1.00 95.56 88 ALA A O 1
ATOM 706 N N . LYS A 1 89 ? 4.258 3.835 -4.254 1.00 94.81 89 LYS A N 1
ATOM 707 C CA . LYS A 1 89 ? 4.381 5.184 -3.669 1.00 94.81 89 LYS A CA 1
ATOM 708 C C . LYS A 1 89 ? 3.271 6.122 -4.141 1.00 94.81 89 LYS A C 1
ATOM 710 O O . LYS A 1 89 ? 2.708 6.843 -3.327 1.00 94.81 89 LYS A O 1
ATOM 715 N N . LYS A 1 90 ? 2.930 6.097 -5.435 1.00 93.69 90 LYS A N 1
ATOM 716 C CA . LYS A 1 90 ? 1.838 6.916 -5.991 1.00 93.69 90 LYS A CA 1
ATOM 717 C C . LYS A 1 90 ? 0.484 6.555 -5.385 1.00 93.69 90 LYS A C 1
ATOM 719 O O . LYS A 1 90 ? -0.265 7.456 -5.023 1.00 93.69 90 LYS A O 1
ATOM 724 N N . ILE A 1 91 ? 0.187 5.261 -5.260 1.00 93.06 91 ILE A N 1
ATOM 725 C CA . ILE A 1 91 ? -1.050 4.776 -4.632 1.00 93.06 91 ILE A CA 1
ATOM 726 C C . ILE A 1 91 ? -1.093 5.230 -3.168 1.00 93.06 91 ILE A C 1
ATOM 728 O O . ILE A 1 91 ? -2.087 5.814 -2.748 1.00 93.06 91 ILE A O 1
ATOM 732 N N . LEU A 1 92 ? 0.003 5.049 -2.422 1.00 92.06 92 LEU A N 1
ATOM 733 C CA . LEU A 1 92 ? 0.099 5.467 -1.022 1.00 9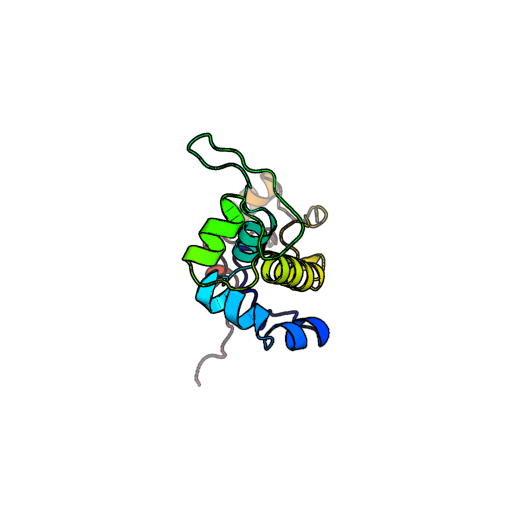2.06 92 LEU A CA 1
ATOM 734 C C . LEU A 1 92 ? -0.104 6.985 -0.857 1.00 92.06 92 LEU A C 1
ATOM 736 O O . LEU A 1 92 ? -0.903 7.406 -0.028 1.00 92.06 92 LEU A O 1
ATOM 740 N N . SER A 1 93 ? 0.542 7.801 -1.697 1.00 91.00 93 SER A N 1
ATOM 741 C CA . SER A 1 93 ? 0.431 9.269 -1.652 1.00 91.00 93 SER A CA 1
ATOM 742 C C . SER A 1 93 ? -0.957 9.811 -2.000 1.00 91.00 93 SER A C 1
ATOM 744 O O . SER A 1 93 ? -1.258 10.961 -1.703 1.00 91.00 93 SER A O 1
ATOM 746 N N . ALA A 1 94 ? -1.796 9.005 -2.652 1.00 89.81 94 ALA A N 1
ATOM 747 C CA . ALA A 1 94 ? -3.166 9.380 -2.977 1.00 89.81 94 ALA A CA 1
ATOM 748 C C . ALA A 1 94 ? -4.142 9.107 -1.817 1.00 89.81 94 ALA A C 1
ATOM 750 O O . ALA A 1 94 ? -5.319 9.451 -1.919 1.00 89.81 94 ALA A O 1
ATOM 751 N N . LEU A 1 95 ? -3.682 8.497 -0.718 1.00 88.62 95 LEU A N 1
ATOM 752 C CA . LEU A 1 95 ? -4.475 8.361 0.498 1.00 88.62 95 LEU A CA 1
ATOM 753 C C . LEU A 1 95 ? -4.476 9.680 1.277 1.00 88.62 95 LEU A C 1
ATOM 755 O O . LEU A 1 95 ? -3.428 10.238 1.585 1.00 88.62 95 LEU A O 1
ATOM 759 N N . THR A 1 96 ? -5.661 10.143 1.670 1.00 87.00 96 THR A N 1
ATOM 760 C CA . THR A 1 96 ? -5.804 11.289 2.581 1.00 87.00 96 THR A CA 1
ATOM 761 C C . THR A 1 96 ? -5.226 10.969 3.966 1.00 87.00 96 THR A C 1
ATOM 763 O O . THR A 1 96 ? -5.322 9.821 4.407 1.00 87.00 96 THR A O 1
ATOM 766 N N . GLU A 1 97 ? -4.779 11.981 4.713 1.00 86.38 97 GLU A N 1
ATOM 767 C CA . GLU A 1 97 ? -4.226 11.879 6.081 1.00 86.38 97 GLU A CA 1
ATOM 768 C C . GLU A 1 97 ? -5.025 10.964 7.029 1.00 86.38 97 GLU A C 1
ATOM 770 O O . GLU A 1 97 ? -4.470 10.122 7.742 1.00 86.38 97 GLU A O 1
ATOM 775 N N . LYS A 1 98 ? -6.361 11.051 6.991 1.00 82.69 98 LYS A N 1
ATOM 776 C CA . LYS A 1 98 ? -7.247 10.217 7.818 1.00 82.69 98 LYS A CA 1
ATOM 777 C C . LYS A 1 98 ? -6.990 8.715 7.640 1.00 82.69 98 LYS A C 1
ATOM 779 O O . LYS A 1 98 ? -7.070 7.966 8.610 1.00 82.69 98 LYS A O 1
ATOM 784 N N . TRP A 1 99 ? -6.648 8.285 6.429 1.00 85.38 99 TRP A N 1
ATOM 785 C CA . TRP A 1 99 ? -6.487 6.878 6.050 1.00 85.38 99 TRP A CA 1
ATOM 786 C C . TRP A 1 99 ? -5.038 6.486 5.769 1.00 85.38 99 TRP A C 1
ATOM 788 O O . TRP A 1 99 ? -4.749 5.301 5.625 1.00 85.38 99 TRP A O 1
ATOM 798 N N . HIS A 1 100 ? -4.123 7.454 5.735 1.00 88.06 100 HIS A N 1
ATOM 799 C CA . HIS A 1 100 ? -2.709 7.196 5.520 1.00 88.06 100 HIS A CA 1
ATOM 800 C C . HIS A 1 100 ? -2.115 6.420 6.714 1.00 88.06 100 HIS A C 1
ATOM 802 O O . HIS A 1 100 ? -2.257 6.873 7.856 1.00 88.06 100 HIS A O 1
ATOM 808 N N . PRO A 1 101 ? -1.464 5.261 6.491 1.00 87.12 101 PRO A N 1
ATOM 809 C CA . PRO A 1 101 ? -0.999 4.379 7.566 1.00 87.12 101 PRO A CA 1
ATOM 810 C C . PRO A 1 101 ? 0.074 5.008 8.458 1.00 87.12 101 PRO A C 1
ATOM 812 O O . PRO A 1 101 ? 0.134 4.697 9.641 1.00 87.12 101 PRO A O 1
ATOM 815 N N . GLU A 1 102 ? 0.880 5.915 7.907 1.00 87.62 102 GLU A N 1
ATOM 816 C CA . GLU A 1 102 ? 1.950 6.609 8.641 1.00 87.62 102 GLU A CA 1
ATOM 817 C C . GLU A 1 102 ? 1.481 7.903 9.326 1.00 87.62 102 GLU A C 1
ATOM 819 O O . GLU A 1 102 ? 2.272 8.566 9.984 1.00 87.62 102 GLU A O 1
ATOM 824 N N . TRP A 1 103 ? 0.211 8.293 9.162 1.00 86.62 103 TRP A N 1
ATOM 825 C CA . TRP A 1 103 ? -0.313 9.503 9.792 1.00 86.62 103 TRP A CA 1
ATOM 826 C C . TRP A 1 103 ? -0.993 9.168 11.115 1.00 86.62 103 TRP A C 1
ATOM 828 O O . TRP A 1 103 ? -1.935 8.370 11.145 1.00 86.62 103 TRP A O 1
ATOM 838 N N . GLU A 1 104 ? -0.578 9.806 12.201 1.00 81.31 104 GLU A N 1
ATOM 839 C CA . GLU A 1 104 ? -1.261 9.699 13.489 1.00 81.31 104 GLU A CA 1
ATOM 840 C C . GLU A 1 104 ? -2.308 10.815 13.616 1.00 81.31 104 GLU A C 1
ATOM 842 O O . GLU A 1 104 ? -2.006 11.979 13.346 1.00 81.31 104 GLU A O 1
ATOM 847 N N . PRO A 1 105 ? -3.569 10.495 13.965 1.00 73.38 105 PRO A N 1
ATOM 848 C CA . PRO A 1 105 ? -4.559 11.529 14.222 1.00 73.38 105 PRO A CA 1
ATOM 849 C C . PRO A 1 105 ? -4.170 12.336 15.472 1.00 73.38 105 PRO A C 1
ATOM 851 O O . PRO A 1 105 ? -3.604 11.768 16.410 1.00 73.38 105 PRO A O 1
ATOM 854 N N . PRO A 1 106 ? -4.496 13.640 15.525 1.00 77.75 106 PRO A N 1
ATOM 855 C CA . PRO A 1 106 ? -4.296 14.425 16.735 1.00 77.75 106 PRO A CA 1
ATOM 856 C C . PRO A 1 106 ? -5.096 13.819 17.902 1.00 77.75 106 PRO A C 1
ATOM 858 O O . PRO A 1 106 ? -6.179 13.269 17.674 1.00 77.75 106 PRO A O 1
ATOM 861 N N . PRO A 1 107 ? -4.596 13.922 19.147 1.00 73.31 107 PRO A N 1
ATOM 862 C CA . PRO A 1 107 ? -5.316 13.429 20.313 1.00 73.31 107 PRO A CA 1
ATOM 863 C C . PRO A 1 107 ? -6.640 14.186 20.459 1.00 73.31 107 PRO A C 1
ATOM 865 O O . PRO A 1 107 ? -6.661 15.412 20.550 1.00 73.31 107 PRO A O 1
ATOM 868 N N . ASP A 1 108 ? -7.751 13.451 20.479 1.00 71.81 108 ASP A N 1
ATOM 869 C CA . ASP A 1 108 ? -9.100 14.022 20.567 1.00 71.81 108 ASP A CA 1
ATOM 870 C C . ASP A 1 108 ? -9.515 14.359 22.014 1.00 71.81 108 ASP A C 1
ATOM 872 O O . ASP A 1 108 ? -10.476 15.095 22.231 1.00 71.81 108 ASP A O 1
ATOM 876 N N . ASN A 1 109 ? -8.761 13.868 23.008 1.00 74.31 109 ASN A N 1
ATOM 877 C CA . ASN A 1 109 ? -9.064 13.949 24.443 1.00 74.31 109 ASN A CA 1
ATOM 878 C C . ASN A 1 109 ? -10.466 13.419 24.809 1.00 74.31 109 ASN A C 1
ATOM 880 O O . ASN A 1 109 ? -11.029 13.800 25.838 1.00 74.31 109 ASN A O 1
ATOM 884 N N . LEU A 1 110 ? -11.037 12.540 23.980 1.00 75.75 110 LEU A N 1
ATOM 885 C CA . LEU A 1 110 ? -12.379 11.990 24.170 1.00 75.75 110 LEU A CA 1
ATOM 886 C C . LEU A 1 110 ? -12.374 10.662 24.936 1.00 75.75 110 LEU A C 1
ATOM 888 O O . LEU A 1 110 ? -13.426 10.213 25.396 1.00 75.75 110 LEU A O 1
ATOM 892 N N . THR A 1 111 ? -11.201 10.049 25.118 1.00 79.12 111 THR A N 1
ATOM 893 C CA . THR A 1 111 ? -11.044 8.836 25.925 1.00 79.12 111 THR A CA 1
ATOM 894 C C . THR A 1 111 ? -11.459 9.098 27.363 1.00 79.12 111 THR A C 1
ATOM 896 O O . THR A 1 111 ? -10.969 10.019 28.022 1.00 79.12 111 THR A O 1
ATOM 899 N N . LEU A 1 112 ? -12.376 8.274 27.872 1.00 82.44 112 LEU A N 1
ATOM 900 C CA . LEU A 1 112 ? -12.793 8.390 29.262 1.00 82.44 112 LEU A CA 1
ATOM 901 C C . LEU A 1 112 ? -11.616 8.134 30.204 1.00 82.44 112 LEU A C 1
ATOM 903 O O . LEU A 1 112 ? -10.855 7.182 30.050 1.00 82.44 112 LEU A O 1
ATOM 907 N N . THR A 1 113 ? -11.503 8.979 31.226 1.00 82.00 113 THR A N 1
ATOM 908 C CA . THR A 1 113 ? -10.549 8.770 32.315 1.00 82.00 113 THR A CA 1
ATOM 909 C C . THR A 1 113 ? -10.945 7.550 33.143 1.00 82.00 113 THR A C 1
ATOM 911 O O . THR A 1 113 ? -12.121 7.190 33.209 1.00 82.00 113 THR A O 1
ATOM 914 N N . HIS A 1 114 ? -9.986 6.957 33.860 1.00 81.44 114 HIS A N 1
ATOM 915 C CA . HIS A 1 114 ? -10.221 5.790 34.722 1.00 81.44 114 HIS A CA 1
ATOM 916 C C . HIS A 1 114 ? -11.404 5.981 35.689 1.00 81.44 114 HIS A C 1
ATOM 918 O O . HIS A 1 114 ? -12.207 5.078 35.901 1.00 81.44 114 HIS A O 1
ATOM 924 N N . ARG A 1 115 ? -11.569 7.198 36.224 1.00 82.69 115 ARG A N 1
ATOM 925 C CA . ARG A 1 115 ? -12.696 7.557 37.096 1.00 82.69 115 ARG A CA 1
ATOM 926 C C . ARG A 1 115 ? -14.048 7.506 36.374 1.00 82.69 115 ARG A C 1
ATOM 928 O O . ARG A 1 115 ? -15.030 7.065 36.957 1.00 82.69 115 ARG A O 1
ATOM 935 N N . ARG A 1 116 ? -14.108 7.972 35.122 1.00 82.12 116 ARG A N 1
ATOM 936 C CA . ARG A 1 116 ? -15.329 7.934 34.298 1.00 82.12 116 ARG A CA 1
ATOM 937 C C . ARG A 1 116 ? -15.659 6.507 33.852 1.00 82.12 116 ARG A C 1
ATOM 939 O O . ARG A 1 116 ? -16.829 6.161 33.812 1.00 82.12 116 ARG A O 1
ATOM 946 N N . ILE A 1 117 ? -14.643 5.679 33.590 1.00 83.44 117 ILE A N 1
ATOM 947 C CA . ILE A 1 117 ? -14.817 4.245 33.308 1.00 83.44 117 ILE A CA 1
ATOM 948 C C . ILE A 1 117 ? -15.414 3.526 34.523 1.00 83.44 117 ILE A C 1
ATOM 950 O O . ILE A 1 117 ? -16.404 2.826 34.365 1.00 83.44 117 ILE A O 1
ATOM 954 N N . GLY A 1 118 ? -14.874 3.751 35.728 1.00 81.94 118 GLY A N 1
ATOM 955 C CA . GLY A 1 118 ? -15.413 3.149 36.955 1.00 81.94 118 GLY A CA 1
ATOM 956 C C . GLY A 1 118 ? -16.883 3.503 37.190 1.00 81.94 118 GLY A C 1
ATOM 957 O O . GLY A 1 118 ? -17.704 2.615 37.386 1.00 81.94 118 GLY A O 1
ATOM 958 N N . LYS A 1 119 ? -17.236 4.786 37.034 1.00 83.19 119 LYS A N 1
ATOM 959 C CA . LYS A 1 119 ? -18.626 5.244 37.169 1.00 83.19 119 LYS A CA 1
ATOM 960 C C . LYS A 1 119 ? -19.565 4.621 36.128 1.00 83.19 119 LYS A C 1
ATOM 962 O O . LYS A 1 119 ? -20.716 4.337 36.430 1.00 83.19 119 LYS A O 1
ATOM 967 N N . ASN A 1 120 ? -19.086 4.394 34.905 1.00 84.69 120 ASN A N 1
ATOM 968 C CA . ASN A 1 120 ? -19.873 3.707 33.881 1.00 84.69 120 ASN A CA 1
ATOM 969 C C . ASN A 1 120 ? -20.139 2.235 34.225 1.00 84.69 120 ASN A C 1
ATOM 971 O O . ASN A 1 120 ? -21.207 1.739 33.877 1.00 84.69 120 ASN A O 1
ATOM 975 N N . SER A 1 121 ? -19.191 1.543 34.868 1.00 81.88 121 SER A N 1
ATOM 976 C CA . SER A 1 121 ? -19.385 0.158 35.316 1.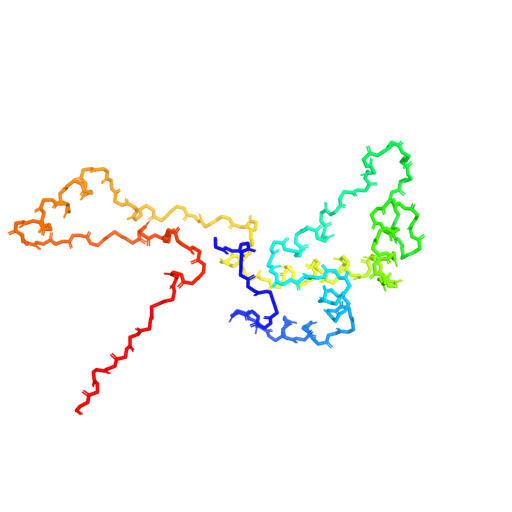00 81.88 121 SER A CA 1
ATOM 977 C C . SER A 1 121 ? -20.469 0.063 36.391 1.00 81.88 121 SER A C 1
ATOM 979 O O . SER A 1 121 ? -21.336 -0.794 36.288 1.00 81.88 121 SER A O 1
ATOM 981 N N . GLU A 1 122 ? -20.471 0.988 37.356 1.00 82.12 122 GLU A N 1
ATOM 982 C CA . GLU A 1 122 ? -21.498 1.080 38.410 1.00 82.12 122 GLU A CA 1
ATOM 983 C C . GLU A 1 122 ? -22.897 1.340 37.812 1.00 82.12 122 GLU A C 1
ATOM 985 O O . GLU A 1 122 ? -23.861 0.647 38.126 1.00 82.12 122 GLU A O 1
ATOM 990 N N . VAL A 1 123 ? -23.003 2.275 36.856 1.00 84.19 123 VAL A N 1
ATOM 991 C CA . VAL A 1 123 ? -24.266 2.578 36.153 1.00 84.19 123 VAL A CA 1
ATOM 992 C C . VAL A 1 123 ? -24.785 1.390 35.329 1.00 84.19 123 VAL A C 1
ATOM 994 O O . VAL A 1 123 ? -25.994 1.268 35.137 1.00 84.19 123 VAL A O 1
ATOM 997 N N . LEU A 1 124 ? -23.908 0.508 34.835 1.00 75.88 124 LEU A N 1
ATOM 998 C CA . LEU A 1 124 ? -24.327 -0.689 34.096 1.00 75.88 124 LEU A CA 1
ATOM 999 C C . LEU A 1 124 ? -25.077 -1.696 34.982 1.00 75.88 124 LEU A C 1
ATOM 1001 O O . LEU A 1 124 ? -25.926 -2.426 34.474 1.00 75.88 124 LEU A O 1
ATOM 1005 N N . GLU A 1 125 ? -24.750 -1.743 36.274 1.00 77.88 125 GLU A N 1
ATOM 1006 C CA . GLU A 1 125 ? -25.351 -2.654 37.254 1.00 77.88 125 GLU A CA 1
ATOM 1007 C C . GLU A 1 125 ? -26.602 -2.049 37.905 1.00 77.88 125 GLU A C 1
ATOM 1009 O O . GLU A 1 125 ? -27.606 -2.739 38.078 1.00 77.88 125 GLU A O 1
ATOM 1014 N N . GLU A 1 126 ? -26.562 -0.755 38.231 1.00 82.00 126 GLU A N 1
ATOM 1015 C CA . GLU A 1 126 ? -27.606 -0.081 39.018 1.00 82.00 126 GLU A CA 1
ATOM 1016 C C . GLU A 1 126 ? -28.617 0.704 38.161 1.00 82.00 126 GLU A C 1
ATOM 1018 O O . GLU A 1 126 ? -29.702 1.055 38.630 1.00 82.00 126 GLU A O 1
ATOM 1023 N N . GLY A 1 127 ? -28.297 0.943 36.884 1.00 74.81 127 GLY A N 1
ATOM 1024 C CA . GLY A 1 127 ? -29.061 1.805 35.983 1.00 74.81 127 GLY A CA 1
ATOM 1025 C C . GLY A 1 127 ? -28.807 3.300 36.228 1.00 74.81 127 GLY A C 1
ATOM 1026 O O . GLY A 1 127 ? -28.488 3.736 37.331 1.00 74.81 127 GLY A O 1
ATOM 1027 N N . GLY A 1 128 ? -28.935 4.122 35.180 1.00 79.88 128 GLY A N 1
ATOM 1028 C CA . GLY A 1 128 ? -28.730 5.575 35.261 1.00 79.88 128 GLY A CA 1
ATOM 1029 C C . GLY A 1 128 ? -28.077 6.180 34.017 1.00 79.88 128 GLY A C 1
ATOM 1030 O O . GLY A 1 128 ? -28.024 5.558 32.955 1.00 79.88 128 GLY A O 1
ATOM 1031 N N . ASP A 1 129 ? -27.572 7.408 34.155 1.00 78.69 129 ASP A N 1
ATOM 1032 C CA . ASP A 1 129 ? -26.944 8.153 33.060 1.00 78.69 129 ASP A CA 1
ATOM 1033 C C . ASP A 1 129 ? -25.567 7.575 32.704 1.00 78.69 129 ASP A C 1
ATOM 1035 O O . ASP A 1 129 ? -24.576 7.756 33.419 1.00 78.69 129 ASP A O 1
ATOM 1039 N N . PHE A 1 130 ? -25.502 6.893 31.562 1.00 80.06 130 PHE A N 1
ATOM 1040 C CA . PHE A 1 130 ? -24.286 6.284 31.031 1.00 80.06 130 PHE A CA 1
ATOM 1041 C C . PHE A 1 130 ? -23.530 7.254 30.115 1.00 80.06 130 PHE A C 1
ATOM 1043 O O . PHE A 1 130 ? -24.067 7.731 29.111 1.00 80.06 130 PHE A O 1
ATOM 1050 N N . LEU A 1 131 ? -22.252 7.516 30.408 1.00 81.12 131 LEU A N 1
ATOM 1051 C CA . LEU A 1 131 ? -21.422 8.357 29.548 1.00 81.12 131 LEU A CA 1
ATOM 1052 C C . LEU A 1 131 ? -20.780 7.510 28.449 1.00 81.12 131 LEU A C 1
ATOM 1054 O O . LEU A 1 131 ? -19.902 6.693 28.712 1.00 81.12 131 LEU A O 1
ATOM 1058 N N . PHE A 1 132 ? -21.164 7.726 27.195 1.00 79.38 132 PHE A N 1
ATOM 1059 C CA . PHE A 1 132 ? -20.553 7.015 26.073 1.00 79.38 132 PHE A CA 1
ATOM 1060 C C . PHE A 1 132 ? -19.031 7.250 26.011 1.00 79.38 132 PHE A C 1
ATOM 1062 O O . PHE A 1 132 ? -18.576 8.393 26.035 1.00 79.38 132 PHE A O 1
ATOM 1069 N N . ASN A 1 133 ? -18.249 6.166 25.914 1.00 75.44 133 ASN A N 1
ATOM 1070 C CA . ASN A 1 133 ? -16.811 6.228 25.652 1.00 75.44 133 ASN A CA 1
ATOM 1071 C C . ASN A 1 133 ? -16.553 6.085 24.142 1.00 75.44 133 ASN A C 1
ATOM 1073 O O . ASN A 1 133 ? -16.586 4.962 23.631 1.00 75.44 133 ASN A O 1
ATOM 1077 N N . PRO A 1 134 ? -16.264 7.179 23.418 1.00 70.69 134 PRO A N 1
ATOM 1078 C CA . PRO A 1 134 ? -16.007 7.122 21.981 1.00 70.69 134 PRO A CA 1
ATOM 1079 C C . PRO A 1 134 ? -14.676 6.443 21.631 1.00 70.69 134 PRO A C 1
ATOM 1081 O O . PRO A 1 134 ? -14.453 6.128 20.467 1.00 70.69 134 PRO A O 1
ATOM 1084 N N . SER A 1 135 ? -13.813 6.177 22.618 1.00 64.50 135 SER A N 1
ATOM 1085 C CA . SER A 1 135 ? -12.533 5.482 22.435 1.00 64.50 135 SER A CA 1
ATOM 1086 C C . SER A 1 135 ? -12.624 3.967 22.614 1.00 64.50 135 SER A C 1
ATOM 1088 O O . SER A 1 135 ? -11.594 3.303 22.715 1.00 64.50 135 SER A O 1
ATOM 1090 N N . ILE A 1 136 ? -13.834 3.391 22.619 1.00 61.91 136 ILE A N 1
ATOM 1091 C CA . ILE A 1 136 ? -14.033 1.956 22.357 1.00 61.91 136 ILE A CA 1
ATOM 1092 C C . ILE A 1 136 ? -13.782 1.725 20.858 1.00 61.91 136 ILE A C 1
ATOM 1094 O O . ILE A 1 136 ? -14.671 1.395 20.074 1.00 61.91 136 ILE A O 1
ATOM 1098 N N . THR A 1 137 ? -12.552 1.977 20.434 1.00 53.69 137 THR A N 1
ATOM 1099 C CA . THR A 1 137 ? -12.074 1.721 19.086 1.00 53.69 137 THR A CA 1
ATOM 1100 C C . THR A 1 137 ? -11.468 0.324 19.098 1.00 53.69 137 THR A C 1
ATOM 1102 O O . THR A 1 137 ? -10.301 0.145 19.413 1.00 53.69 137 THR A O 1
ATOM 1105 N N . GLU A 1 138 ? -12.317 -0.649 18.769 1.00 59.03 138 GLU A N 1
ATOM 1106 C CA . GLU A 1 138 ? -11.996 -1.989 18.258 1.00 59.03 138 GLU A CA 1
ATOM 1107 C C . GLU A 1 138 ? -11.066 -2.924 19.054 1.00 59.03 138 GLU A C 1
ATOM 1109 O O . GLU A 1 138 ? -9.857 -2.728 19.125 1.00 59.03 138 GLU A O 1
ATOM 1114 N N . CYS A 1 139 ? -11.598 -4.083 19.465 1.00 51.47 139 CYS A N 1
ATOM 1115 C CA . CYS A 1 139 ? -10.788 -5.221 19.921 1.00 51.47 139 CYS A CA 1
ATOM 1116 C C . CYS A 1 139 ? -10.411 -6.224 18.807 1.00 51.47 139 CYS A C 1
ATOM 1118 O O . CYS A 1 139 ? -9.481 -6.997 19.006 1.00 51.47 139 CYS A O 1
ATOM 1120 N N . ASN A 1 140 ? -11.081 -6.226 17.639 1.00 56.16 140 ASN A N 1
ATOM 1121 C CA . ASN A 1 140 ? -11.064 -7.385 16.719 1.00 56.16 140 ASN A CA 1
ATOM 1122 C C . ASN A 1 140 ? -10.700 -7.074 15.244 1.00 56.16 140 ASN A C 1
ATOM 1124 O O . ASN A 1 140 ? -10.963 -7.887 14.358 1.00 56.16 140 ASN A O 1
ATOM 1128 N N . GLY A 1 141 ? -10.086 -5.921 14.956 1.00 64.38 141 GLY A N 1
ATOM 1129 C CA . GLY A 1 141 ? -9.740 -5.509 13.584 1.00 64.38 141 GLY A CA 1
ATOM 1130 C C . GLY A 1 141 ? -10.957 -5.121 12.732 1.00 64.38 141 GLY A C 1
ATOM 1131 O O . GLY A 1 141 ? -12.070 -5.107 13.231 1.00 64.38 141 GLY A O 1
ATOM 1132 N N . VAL A 1 142 ? -10.756 -4.854 11.430 1.00 66.44 142 VAL A N 1
ATOM 1133 C CA . VAL A 1 142 ? -11.736 -4.190 10.526 1.00 66.44 142 VAL A CA 1
ATOM 1134 C C . VAL A 1 142 ? -13.151 -4.796 10.553 1.00 66.44 142 VAL A C 1
ATOM 1136 O O . VAL A 1 142 ? -14.128 -4.069 10.389 1.00 66.44 142 VAL A O 1
ATOM 1139 N N . ALA A 1 143 ? -13.288 -6.107 10.773 1.00 66.62 143 ALA A N 1
ATOM 1140 C CA . ALA A 1 143 ? -14.590 -6.770 10.871 1.00 66.62 143 ALA A CA 1
ATOM 1141 C C . ALA A 1 143 ? -15.407 -6.332 12.107 1.00 66.62 143 ALA A C 1
ATOM 1143 O O . ALA A 1 143 ? -16.632 -6.355 12.066 1.00 66.62 143 ALA A O 1
ATOM 1144 N N . GLY A 1 144 ? -14.745 -5.902 13.185 1.00 62.53 144 GLY A N 1
ATOM 1145 C CA . GLY A 1 144 ? -15.373 -5.320 14.372 1.00 62.53 144 GLY A CA 1
ATOM 1146 C C . GLY A 1 144 ? -15.763 -3.843 14.221 1.00 62.53 144 GLY A C 1
ATOM 1147 O O . GLY A 1 144 ? -16.467 -3.321 15.088 1.00 62.53 144 GLY A O 1
ATOM 1148 N N . ALA A 1 145 ? -15.342 -3.184 13.133 1.00 65.62 145 ALA A N 1
ATOM 1149 C CA . ALA A 1 145 ? -15.494 -1.734 12.936 1.00 65.62 145 ALA A CA 1
ATOM 1150 C C . ALA A 1 145 ? -16.860 -1.388 12.362 1.00 65.62 145 ALA A C 1
ATOM 1152 O O . ALA A 1 145 ? -17.326 -0.252 12.455 1.00 65.62 145 ALA A O 1
ATOM 1153 N N . LEU A 1 146 ? -17.456 -2.359 11.676 1.00 64.88 146 LEU A N 1
ATOM 1154 C CA . LEU A 1 146 ? -18.658 -2.193 10.889 1.00 64.88 146 LEU A CA 1
ATOM 1155 C C . LEU A 1 146 ? -19.851 -2.605 11.746 1.00 64.88 146 LEU A C 1
ATOM 1157 O O . LEU A 1 146 ? -19.988 -3.760 12.137 1.00 64.88 146 LEU A O 1
ATOM 1161 N N . ARG A 1 147 ? -20.732 -1.645 12.029 1.00 66.00 147 ARG A N 1
ATOM 1162 C CA . ARG A 1 147 ? -22.043 -1.908 12.630 1.00 66.00 147 ARG A CA 1
ATOM 1163 C C . ARG A 1 147 ? -23.104 -1.731 11.553 1.00 66.00 147 ARG A C 1
ATOM 1165 O O . ARG A 1 147 ? -23.212 -0.653 10.974 1.00 66.00 147 ARG A O 1
ATOM 1172 N N . VAL A 1 148 ? -23.861 -2.789 11.279 1.00 70.81 148 VAL A N 1
ATOM 1173 C CA . VAL A 1 148 ? -25.017 -2.750 10.377 1.00 70.81 148 VAL A CA 1
ATOM 1174 C C . VAL A 1 148 ? -26.267 -2.620 11.235 1.00 70.81 148 VAL A C 1
ATOM 1176 O O . VAL A 1 148 ? -26.518 -3.465 12.091 1.00 70.81 148 VAL A O 1
ATOM 1179 N N . PHE A 1 149 ? -27.040 -1.560 11.016 1.00 77.56 149 PHE A N 1
ATOM 1180 C CA . PHE A 1 149 ? -28.337 -1.372 11.657 1.00 77.56 149 PHE A CA 1
ATOM 1181 C C . PHE A 1 149 ? -29.424 -1.714 10.636 1.00 77.56 149 PHE A C 1
ATOM 1183 O O . PHE A 1 149 ? -29.581 -1.001 9.647 1.00 77.56 149 PHE A O 1
ATOM 1190 N N . ALA A 1 150 ? -30.138 -2.815 10.85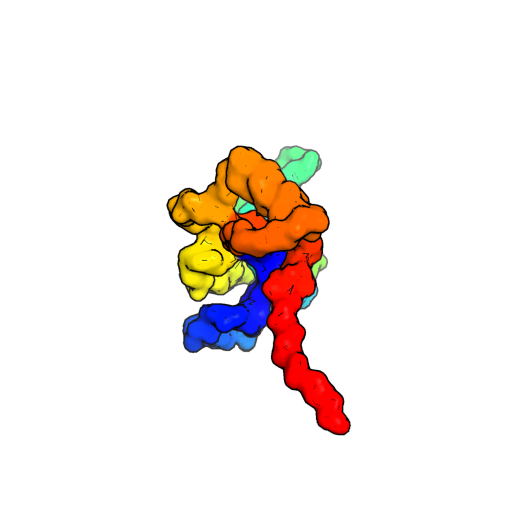8 1.00 78.38 150 ALA A N 1
ATOM 1191 C CA . ALA A 1 150 ? -31.311 -3.197 10.077 1.00 78.38 150 ALA A CA 1
ATOM 1192 C C . ALA A 1 150 ? -32.580 -2.938 10.899 1.00 78.38 150 ALA A C 1
ATOM 1194 O O . ALA A 1 150 ? -32.572 -3.105 12.121 1.00 78.38 150 ALA A O 1
ATOM 1195 N N . ALA A 1 151 ? -33.657 -2.513 10.235 1.00 69.19 151 ALA A N 1
ATOM 1196 C CA . ALA A 1 151 ? -34.973 -2.467 10.863 1.00 69.19 151 ALA A CA 1
ATOM 1197 C C . ALA A 1 151 ? -35.444 -3.904 11.161 1.00 69.19 151 ALA A C 1
ATOM 1199 O O . ALA A 1 151 ? -35.130 -4.800 10.374 1.00 69.19 151 ALA A O 1
ATOM 1200 N N . PRO A 1 152 ? -36.168 -4.145 12.270 1.00 69.94 152 PRO A N 1
ATOM 1201 C CA . PRO A 1 152 ? -36.756 -5.453 12.518 1.00 69.94 152 PRO A CA 1
ATOM 1202 C C . PRO A 1 152 ? -37.715 -5.805 11.376 1.00 69.94 152 PRO A C 1
ATOM 1204 O O . PRO A 1 152 ? -38.489 -4.954 10.928 1.00 69.94 152 PRO A O 1
ATOM 1207 N N . GLU A 1 153 ? -37.634 -7.043 10.888 1.00 71.12 153 GLU A N 1
ATOM 1208 C CA . GLU A 1 153 ? -38.623 -7.559 9.943 1.00 71.12 153 GLU A CA 1
ATOM 1209 C C . GLU A 1 153 ? -40.005 -7.530 10.611 1.00 71.12 153 GLU A C 1
ATOM 1211 O O . GLU A 1 153 ? -40.139 -7.851 11.795 1.00 71.12 153 GLU A O 1
ATOM 1216 N N . SER A 1 154 ? -40.985 -7.021 9.863 1.00 59.66 154 SER A N 1
ATOM 1217 C CA . SER A 1 154 ? -42.362 -6.767 10.310 1.00 59.66 154 SER A CA 1
ATOM 1218 C C . SER A 1 154 ? -43.179 -8.046 10.410 1.00 59.66 154 SER A C 1
ATOM 1220 O O . SER A 1 154 ? -43.015 -8.903 9.514 1.00 59.66 154 SER A O 1
#

Radius of gyration: 22.13 Å; chains: 1; bounding box: 69×29×55 Å

Secondary structure (DSSP, 8-state):
-GGGSB-TT-TT--HHHHHHHTSHHHHHHHHTS---BHHHHHHHHT--SS-TTS--PPP-SSTT--SHHHHHHHHTT-S-HHHHHHHHHHHHHTS-TTT-TTPPPPP---SPPHHHHHHHHHHHHH-------TT---SSSGGGT-----PPP-

pLDDT: mean 83.24, std 11.21, range [51.47, 97.19]

Organism: Fomitopsis schrenkii (NCBI:txid2126942)

Foldseek 3Di:
DLQAAFLAVGPPCDPQLPVLCPDPLVVLCCQLQVRGGLNSLVCLLPVDQDDPPGDHDDADQFLPTPGPSSVSSVVSPDSRSNVSNVSSVSSLVPDDLVNRPPHDDDDPVQADDPVLVVVQVVCVVVPDDHDDRPPPPDPDPPVRRDDDDDDPDD

Sequence (154 aa):
IKNSLPIWYHLCSEKALRRLDNTTRSTCLRECHEVSTALDLLRVINKPNTPRTGQMRAHREHNSCACWACKDDRENGCTKPRTCRDTAKKILSALTEKWHPEWEPPPDNLTLTHRRIGKNSEVLEEGGDFLFNPSITECNGVAGALRVFAAPES